Protein AF-A0A0D0DHI8-F1 (afdb_monomer_lite)

Radius of gyration: 23.79 Å; chains: 1; bounding box: 42×28×82 Å

pLDDT: mean 75.82, std 12.67, range [40.34, 93.44]

Secondary structure (DSSP, 8-state):
----HHHHHHHHHHHHHHHHHHHHHHHHHHHHHHHHHHHHHHHHHHTT-----S-GGGS-HHHHHHHHHHTT----S-HHHHHHHHHHHHHHTGGGG---

Organism: NCBI:txid930991

Sequence (100 aa):
WLTSAEGLQECDAQDMAREAKAKKETEAAAWNISKQANRITWQAAQGSNVHFSGTLSTKSKEDLIDIANQLKIETVGTKLELLKAIRTHFDAHIELKCST

Structure (mmCIF, N/CA/C/O backbone):
data_AF-A0A0D0DHI8-F1
#
_entry.id   AF-A0A0D0DHI8-F1
#
loop_
_atom_site.group_PDB
_atom_site.id
_atom_site.type_symbol
_atom_site.label_atom_id
_atom_site.label_alt_id
_atom_site.label_comp_id
_atom_site.label_asym_id
_atom_site.label_entity_id
_atom_site.label_seq_id
_atom_site.pdbx_PDB_ins_code
_atom_site.Cartn_x
_atom_site.Cartn_y
_atom_site.Cartn_z
_atom_site.occupancy
_atom_site.B_iso_or_equiv
_atom_site.auth_seq_id
_atom_site.auth_comp_id
_atom_site.auth_asym_id
_atom_site.auth_atom_id
_atom_site.pdbx_PDB_model_num
ATOM 1 N N . TRP A 1 1 ? 27.248 12.842 -45.666 1.00 43.59 1 TRP A N 1
ATOM 2 C CA . TRP A 1 1 ? 26.368 11.733 -45.260 1.00 43.59 1 TRP A CA 1
ATOM 3 C C . TRP A 1 1 ? 27.243 10.769 -44.477 1.00 43.59 1 TRP A C 1
ATOM 5 O O . TRP A 1 1 ? 28.213 10.286 -45.041 1.00 43.59 1 TRP A O 1
ATOM 15 N N . LEU A 1 2 ? 27.019 10.624 -43.169 1.00 45.19 2 LEU A N 1
ATOM 16 C CA . LEU A 1 2 ? 27.841 9.793 -42.281 1.00 45.19 2 LEU A CA 1
ATOM 17 C C . LEU A 1 2 ? 27.139 8.445 -42.087 1.00 45.19 2 LEU A C 1
ATOM 19 O O . LEU A 1 2 ? 26.335 8.283 -41.180 1.00 45.19 2 LEU A O 1
ATOM 23 N N . THR A 1 3 ? 27.413 7.491 -42.970 1.00 61.81 3 THR A N 1
ATOM 24 C CA . THR A 1 3 ? 27.155 6.066 -42.724 1.00 61.81 3 THR A CA 1
ATOM 25 C C . THR A 1 3 ? 28.406 5.484 -42.080 1.00 61.81 3 THR A C 1
ATOM 27 O O . THR A 1 3 ? 29.233 4.891 -42.769 1.00 61.81 3 THR A O 1
ATOM 30 N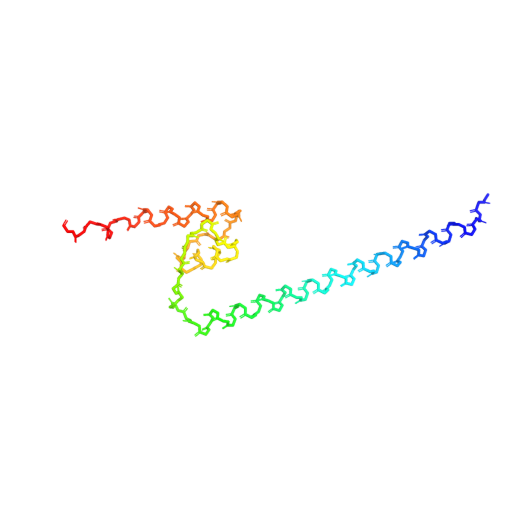 N . SER A 1 4 ? 28.598 5.730 -40.784 1.00 56.41 4 SER A N 1
ATOM 31 C CA . SER A 1 4 ? 29.627 5.024 -40.018 1.00 56.41 4 SER A CA 1
ATOM 32 C C . SER A 1 4 ? 28.961 3.848 -39.320 1.00 56.41 4 SER A C 1
ATOM 34 O O . SER A 1 4 ? 27.920 4.025 -38.688 1.00 56.41 4 SER A O 1
ATOM 36 N N . ALA A 1 5 ? 29.536 2.653 -39.452 1.00 59.31 5 ALA A N 1
ATOM 37 C CA . ALA A 1 5 ? 29.069 1.420 -38.811 1.00 59.31 5 ALA A CA 1
ATOM 38 C C . ALA A 1 5 ? 28.833 1.577 -37.291 1.00 59.31 5 ALA A C 1
ATOM 40 O O . ALA A 1 5 ? 28.007 0.879 -36.710 1.00 59.31 5 ALA A O 1
ATOM 41 N N . GLU A 1 6 ? 29.493 2.560 -36.677 1.00 56.28 6 GLU A N 1
ATOM 42 C CA . GLU A 1 6 ? 29.334 2.986 -35.283 1.00 56.28 6 GLU A CA 1
ATOM 43 C C . GLU A 1 6 ? 27.903 3.447 -34.948 1.00 56.28 6 GLU A C 1
ATOM 45 O O . GLU A 1 6 ? 27.389 3.121 -33.883 1.00 56.28 6 GLU A O 1
ATOM 50 N N . GLY A 1 7 ? 27.218 4.144 -35.863 1.00 55.09 7 GLY A N 1
ATOM 51 C CA . GLY A 1 7 ? 25.841 4.605 -35.644 1.00 55.09 7 GLY A CA 1
ATOM 52 C C . GLY A 1 7 ? 24.809 3.474 -35.675 1.00 55.09 7 GLY A C 1
ATOM 53 O O . GLY A 1 7 ? 23.794 3.556 -34.991 1.00 55.09 7 GLY A O 1
ATOM 54 N N . LEU A 1 8 ? 25.083 2.404 -36.430 1.00 59.22 8 LEU A N 1
ATOM 55 C CA . LEU A 1 8 ? 24.239 1.205 -36.454 1.00 59.22 8 LEU A CA 1
ATOM 56 C C . LEU A 1 8 ? 24.381 0.413 -35.144 1.00 59.22 8 LEU A C 1
ATOM 58 O O . LEU A 1 8 ? 23.388 0.002 -34.553 1.00 59.22 8 LEU A O 1
ATOM 62 N N . GLN A 1 9 ? 25.616 0.270 -34.657 1.00 60.12 9 GLN A N 1
ATOM 63 C CA . GLN A 1 9 ? 25.928 -0.446 -33.419 1.00 60.12 9 GLN A CA 1
ATOM 64 C C . GLN A 1 9 ? 25.338 0.236 -32.169 1.00 60.12 9 GLN A C 1
ATOM 66 O O . GLN A 1 9 ? 24.904 -0.445 -31.240 1.00 60.12 9 GLN A O 1
ATOM 71 N N . GLU A 1 10 ? 25.290 1.572 -32.144 1.00 61.38 10 GLU A N 1
ATOM 72 C CA . GLU A 1 10 ? 24.662 2.348 -31.064 1.00 61.38 10 GLU A CA 1
ATOM 73 C C . GLU A 1 10 ? 23.131 2.157 -31.032 1.00 61.38 10 GLU A C 1
ATOM 75 O O . GLU A 1 10 ? 22.543 2.032 -29.954 1.00 61.38 10 GLU A O 1
ATOM 80 N N . CYS A 1 11 ? 22.482 2.082 -32.203 1.00 64.12 11 CYS A N 1
ATOM 81 C CA . CYS A 1 11 ? 21.047 1.796 -32.308 1.00 64.12 11 CYS A CA 1
ATOM 82 C C . CYS A 1 11 ? 20.708 0.396 -31.782 1.00 64.12 11 CYS A C 1
ATOM 84 O O . CYS A 1 11 ? 19.833 0.268 -30.924 1.00 64.12 11 CYS A O 1
ATOM 86 N N . ASP A 1 12 ? 21.457 -0.627 -32.203 1.00 70.12 12 ASP A N 1
ATOM 87 C CA . ASP A 1 12 ? 21.243 -2.007 -31.751 1.00 70.12 12 ASP A CA 1
ATOM 88 C C . ASP A 1 12 ? 21.442 -2.148 -30.228 1.00 70.12 12 ASP A C 1
ATOM 90 O O . ASP A 1 12 ? 20.685 -2.842 -29.542 1.00 70.12 12 ASP A O 1
ATOM 94 N N . ALA A 1 13 ? 22.429 -1.445 -29.660 1.00 70.38 13 ALA A N 1
ATOM 95 C CA . ALA A 1 13 ? 22.671 -1.434 -28.219 1.00 70.38 13 ALA A CA 1
ATOM 96 C C . ALA A 1 13 ? 21.535 -0.751 -27.431 1.00 70.38 13 ALA A C 1
ATOM 98 O O . ALA A 1 13 ? 21.143 -1.242 -26.365 1.00 70.38 13 ALA A O 1
ATOM 99 N N . GLN A 1 14 ? 20.980 0.355 -27.941 1.00 69.62 14 GLN A N 1
ATOM 100 C CA . GLN A 1 14 ? 19.840 1.033 -27.315 1.00 69.62 14 GLN A CA 1
ATOM 101 C C . GLN A 1 14 ? 18.563 0.195 -27.360 1.00 69.62 14 GLN A C 1
ATOM 103 O O . GLN A 1 14 ? 17.827 0.164 -26.367 1.00 69.62 14 GLN A O 1
ATOM 108 N N . ASP A 1 15 ? 18.310 -0.491 -28.470 1.00 70.94 15 ASP A N 1
ATOM 109 C CA . ASP A 1 15 ? 17.132 -1.341 -28.616 1.00 70.94 15 ASP A CA 1
ATOM 110 C C . ASP A 1 15 ? 17.220 -2.557 -27.686 1.00 70.94 15 ASP A C 1
ATOM 112 O O . ASP A 1 15 ? 16.288 -2.803 -26.914 1.00 70.94 15 ASP A O 1
ATOM 116 N N . MET A 1 16 ? 18.382 -3.217 -27.600 1.00 72.62 16 MET A N 1
ATOM 117 C CA . MET A 1 16 ? 18.601 -4.284 -26.614 1.00 72.62 16 MET A CA 1
ATOM 118 C C . MET A 1 16 ? 18.454 -3.797 -25.163 1.00 72.62 16 MET A C 1
ATOM 120 O O . MET A 1 16 ? 17.861 -4.491 -24.331 1.00 72.62 16 MET A O 1
ATOM 124 N N . ALA A 1 17 ? 18.955 -2.602 -24.831 1.00 74.19 17 ALA A N 1
ATOM 125 C CA . ALA A 1 17 ? 18.813 -2.032 -23.490 1.00 74.19 17 ALA A CA 1
ATOM 126 C C . ALA A 1 17 ? 17.345 -1.723 -23.147 1.00 74.19 17 ALA A C 1
ATOM 128 O O . ALA A 1 17 ? 16.900 -1.962 -22.017 1.00 74.19 17 ALA A O 1
ATOM 129 N N . ARG A 1 18 ? 16.576 -1.225 -24.122 1.00 70.94 18 ARG A N 1
ATOM 130 C CA . ARG A 1 18 ? 15.148 -0.929 -23.966 1.00 70.94 18 ARG A CA 1
ATOM 131 C C . ARG A 1 18 ? 14.335 -2.205 -23.786 1.00 70.94 18 ARG A C 1
ATOM 133 O O . ARG A 1 18 ? 13.516 -2.267 -22.871 1.00 70.94 18 ARG A O 1
ATOM 140 N N . GLU A 1 19 ? 14.606 -3.234 -24.583 1.00 71.56 19 GLU A N 1
ATOM 141 C CA . GLU A 1 19 ? 13.967 -4.543 -24.441 1.00 71.56 19 GLU A CA 1
ATOM 142 C C . GLU A 1 19 ? 14.291 -5.203 -23.097 1.00 71.56 19 GLU A C 1
ATOM 144 O O . GLU A 1 19 ? 13.400 -5.745 -22.441 1.00 71.56 19 GLU A O 1
ATOM 149 N N . ALA A 1 20 ? 15.543 -5.128 -22.640 1.00 69.00 20 ALA A N 1
ATOM 150 C CA . ALA A 1 20 ? 15.943 -5.666 -21.343 1.00 69.00 20 ALA A CA 1
ATOM 151 C C . ALA A 1 20 ? 15.262 -4.931 -20.174 1.00 69.00 20 ALA A C 1
ATOM 153 O O . ALA A 1 20 ? 14.841 -5.567 -19.202 1.00 69.00 20 ALA A O 1
ATOM 154 N N . LYS A 1 21 ? 15.120 -3.601 -20.263 1.00 73.50 21 LYS A N 1
ATOM 155 C CA . LYS A 1 21 ? 14.394 -2.798 -19.268 1.00 73.50 21 LYS A CA 1
ATOM 156 C C . LYS A 1 21 ? 12.905 -3.134 -19.265 1.00 73.50 21 LYS A C 1
ATOM 158 O O . LYS A 1 21 ? 12.356 -3.373 -18.195 1.00 73.50 21 LYS A O 1
ATOM 163 N N . ALA A 1 22 ? 12.287 -3.229 -20.443 1.00 72.75 22 ALA A N 1
ATOM 164 C CA . ALA A 1 22 ? 10.881 -3.594 -20.581 1.00 72.75 22 ALA A CA 1
ATOM 165 C C . ALA A 1 22 ? 10.600 -4.985 -19.992 1.00 72.75 22 ALA A C 1
ATOM 167 O O . ALA A 1 22 ? 9.672 -5.134 -19.202 1.00 72.75 22 ALA A O 1
ATOM 168 N N . LYS A 1 23 ? 11.447 -5.984 -20.277 1.00 70.31 23 LYS A N 1
ATOM 169 C CA . LYS A 1 23 ? 11.330 -7.328 -19.685 1.00 70.31 23 LYS A CA 1
ATOM 170 C C . LYS A 1 23 ? 11.392 -7.279 -18.155 1.00 70.31 23 LYS A C 1
ATOM 172 O O . LYS A 1 23 ? 10.475 -7.767 -17.496 1.00 70.31 23 LYS A O 1
ATOM 177 N N . LYS A 1 24 ? 12.385 -6.587 -17.583 1.00 72.81 24 LYS A N 1
ATOM 178 C CA . LYS A 1 24 ? 12.499 -6.405 -16.122 1.00 72.81 24 LYS A CA 1
ATOM 179 C C . LYS A 1 24 ? 11.293 -5.693 -15.508 1.00 72.81 24 LYS A C 1
ATOM 181 O O . LYS A 1 24 ? 10.850 -6.068 -14.427 1.00 72.81 24 LYS A O 1
ATOM 186 N N . GLU A 1 25 ? 10.759 -4.674 -16.176 1.00 72.94 25 GLU A N 1
ATOM 187 C CA . GLU A 1 25 ? 9.571 -3.952 -15.711 1.00 72.94 25 GLU A CA 1
ATOM 188 C C . GLU A 1 25 ? 8.328 -4.846 -15.734 1.00 72.94 25 GLU A C 1
ATOM 190 O O . GLU A 1 25 ? 7.567 -4.853 -14.766 1.00 72.94 25 GLU A O 1
ATOM 195 N N . THR A 1 26 ? 8.151 -5.659 -16.780 1.00 73.38 26 THR A N 1
ATOM 196 C CA . THR A 1 26 ? 7.030 -6.607 -16.860 1.00 73.38 26 THR A CA 1
ATOM 197 C C . THR A 1 26 ? 7.122 -7.717 -15.816 1.00 73.38 26 THR A C 1
ATOM 199 O O . THR A 1 26 ? 6.117 -8.047 -15.190 1.00 73.38 26 THR A O 1
ATOM 202 N N . GLU A 1 27 ? 8.320 -8.242 -15.551 1.00 73.25 27 GLU A N 1
ATOM 203 C CA . GLU A 1 27 ? 8.549 -9.244 -14.506 1.00 73.25 27 GLU A CA 1
ATOM 204 C C . GLU A 1 27 ? 8.303 -8.664 -13.108 1.00 73.25 27 GLU A C 1
ATOM 206 O O . GLU A 1 27 ? 7.622 -9.282 -12.288 1.00 73.25 27 GLU A O 1
ATOM 211 N N . ALA A 1 28 ? 8.783 -7.444 -12.842 1.00 72.69 28 ALA A N 1
ATOM 212 C CA . ALA A 1 28 ? 8.524 -6.752 -11.584 1.00 72.69 28 ALA A CA 1
ATOM 213 C C . ALA A 1 28 ? 7.028 -6.455 -11.395 1.00 72.69 28 ALA A C 1
ATOM 215 O O . ALA A 1 28 ? 6.494 -6.634 -10.298 1.00 72.69 28 ALA A O 1
ATOM 216 N N . ALA A 1 29 ? 6.329 -6.039 -12.454 1.00 73.50 29 ALA A N 1
ATOM 217 C CA . ALA A 1 29 ? 4.887 -5.825 -12.418 1.00 73.50 29 ALA A CA 1
ATOM 218 C C . ALA A 1 29 ? 4.135 -7.133 -12.126 1.00 73.50 29 ALA A C 1
ATOM 220 O O . ALA A 1 29 ? 3.299 -7.163 -11.222 1.00 73.50 29 ALA A O 1
ATOM 221 N N . ALA A 1 30 ? 4.478 -8.228 -12.811 1.00 78.12 30 ALA A N 1
ATOM 222 C CA . ALA A 1 30 ? 3.876 -9.541 -12.585 1.00 78.12 30 ALA A CA 1
ATOM 223 C C . ALA A 1 30 ? 4.120 -10.054 -11.155 1.00 78.12 30 ALA A C 1
ATOM 225 O O . ALA A 1 30 ? 3.193 -10.534 -10.499 1.00 78.12 30 ALA A O 1
ATOM 226 N N . TRP A 1 31 ? 5.338 -9.886 -10.632 1.00 76.94 31 TRP A N 1
ATOM 227 C CA . TRP A 1 31 ? 5.678 -10.238 -9.253 1.00 76.94 31 TRP A CA 1
ATOM 228 C C . TRP A 1 31 ? 4.846 -9.451 -8.234 1.00 76.94 31 TRP A C 1
ATOM 230 O O . TRP A 1 31 ? 4.298 -10.028 -7.291 1.00 76.94 31 TRP A O 1
ATOM 240 N N . ASN A 1 32 ? 4.697 -8.141 -8.441 1.00 73.94 32 ASN A N 1
ATOM 241 C CA . ASN A 1 32 ? 3.895 -7.287 -7.567 1.00 73.94 32 ASN A CA 1
ATOM 242 C C . ASN A 1 32 ? 2.405 -7.658 -7.603 1.00 73.94 32 ASN A C 1
ATOM 244 O O . ASN A 1 32 ? 1.784 -7.743 -6.543 1.00 73.94 32 ASN A O 1
ATOM 248 N N . ILE A 1 33 ? 1.851 -7.956 -8.785 1.00 80.00 33 ILE A N 1
ATOM 249 C CA . ILE A 1 33 ? 0.463 -8.422 -8.937 1.00 80.00 33 ILE A CA 1
ATOM 250 C C . ILE A 1 33 ? 0.260 -9.748 -8.196 1.00 80.00 33 ILE A C 1
ATOM 252 O O . ILE A 1 33 ? -0.687 -9.885 -7.421 1.00 80.00 33 ILE A O 1
ATOM 256 N N . SER A 1 34 ? 1.177 -10.706 -8.363 1.00 76.19 34 SER A N 1
ATOM 257 C CA . SER A 1 34 ? 1.105 -11.997 -7.669 1.00 76.19 34 SER A CA 1
ATOM 258 C C . SER A 1 34 ? 1.183 -11.833 -6.148 1.00 76.19 34 SER A C 1
ATOM 260 O O . SER A 1 34 ? 0.438 -12.480 -5.409 1.00 76.19 34 SER A O 1
ATOM 262 N N . LYS A 1 35 ? 2.060 -10.948 -5.661 1.00 80.94 35 LYS A N 1
ATOM 263 C CA . LYS A 1 35 ? 2.198 -10.652 -4.230 1.00 80.94 35 LYS A CA 1
ATOM 264 C C . LYS A 1 35 ? 0.931 -10.006 -3.665 1.00 80.94 35 LYS A C 1
ATOM 266 O O . LYS A 1 35 ? 0.496 -10.370 -2.575 1.00 80.94 35 LYS A O 1
ATOM 271 N N . GLN A 1 36 ? 0.321 -9.084 -4.408 1.00 79.75 36 GLN A N 1
ATOM 272 C CA . GLN A 1 36 ? -0.929 -8.441 -4.013 1.00 79.75 36 GLN A CA 1
ATOM 273 C C . GLN A 1 36 ? -2.091 -9.440 -3.974 1.00 79.75 36 GLN A C 1
ATOM 275 O O . GLN A 1 36 ? -2.830 -9.467 -2.993 1.00 79.75 36 GLN A O 1
ATOM 280 N N . ALA A 1 37 ? -2.211 -10.304 -4.985 1.00 78.75 37 ALA A N 1
ATOM 281 C CA . ALA A 1 37 ? -3.224 -11.355 -5.015 1.00 78.75 37 ALA A CA 1
ATOM 282 C C . ALA A 1 37 ? -3.082 -12.309 -3.819 1.00 78.75 37 ALA A C 1
ATOM 284 O O . ALA A 1 37 ? -4.062 -12.579 -3.130 1.00 78.75 37 ALA A O 1
ATOM 285 N N . ASN A 1 38 ? -1.858 -12.751 -3.510 1.00 82.00 38 ASN A N 1
ATOM 286 C CA . ASN A 1 38 ? -1.602 -13.614 -2.356 1.00 82.00 38 ASN A CA 1
ATOM 287 C C . ASN A 1 38 ? -2.016 -12.947 -1.034 1.00 82.00 38 ASN A C 1
A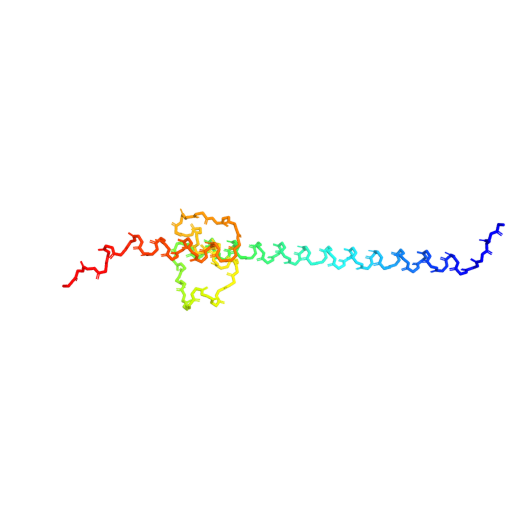TOM 289 O O . ASN A 1 38 ? -2.633 -13.582 -0.181 1.00 82.00 38 ASN A O 1
ATOM 293 N N . ARG A 1 39 ? -1.746 -11.644 -0.903 1.00 77.56 39 ARG A N 1
ATOM 294 C CA . ARG A 1 39 ? -2.103 -10.858 0.280 1.00 77.56 39 ARG A CA 1
ATOM 295 C C . ARG A 1 39 ? -3.614 -10.730 0.463 1.00 77.56 39 ARG A C 1
ATOM 297 O O . ARG A 1 39 ? -4.092 -10.934 1.574 1.00 77.56 39 ARG A O 1
ATOM 304 N N . ILE A 1 40 ? -4.358 -10.461 -0.611 1.00 78.56 40 ILE A N 1
ATOM 305 C CA . ILE A 1 40 ? -5.828 -10.400 -0.579 1.00 78.56 40 ILE A CA 1
ATOM 306 C C . ILE A 1 40 ? -6.405 -11.758 -0.167 1.00 78.56 40 ILE A C 1
ATOM 308 O O . ILE A 1 40 ? -7.262 -11.820 0.712 1.00 78.56 40 ILE A O 1
ATOM 312 N N . THR A 1 41 ? -5.903 -12.854 -0.742 1.00 81.06 41 THR A N 1
ATOM 313 C CA . THR A 1 41 ? -6.351 -14.209 -0.389 1.00 81.06 41 THR A CA 1
ATOM 314 C C . THR A 1 41 ? -6.060 -14.535 1.076 1.00 81.06 41 THR A C 1
ATOM 316 O O . THR A 1 41 ? -6.918 -15.079 1.769 1.00 81.06 41 THR A O 1
ATOM 319 N N . TRP A 1 42 ? -4.876 -14.167 1.575 1.00 78.44 42 TRP A N 1
ATOM 320 C CA . TRP A 1 42 ? -4.505 -14.368 2.976 1.00 78.44 42 TRP A CA 1
ATOM 321 C C . TRP A 1 42 ? -5.399 -13.564 3.930 1.00 78.44 42 TRP A C 1
ATOM 323 O O . TRP A 1 42 ? -5.882 -14.106 4.923 1.00 78.44 42 TRP A O 1
ATOM 333 N N . GLN A 1 43 ? -5.687 -12.302 3.604 1.00 73.56 43 GLN A N 1
ATOM 334 C CA . GLN A 1 43 ? -6.602 -11.461 4.381 1.00 73.56 43 GLN A CA 1
ATOM 335 C C . GLN A 1 43 ? -8.029 -12.018 4.394 1.00 73.56 43 GLN A C 1
ATOM 337 O O . GLN A 1 43 ? -8.650 -12.091 5.453 1.00 73.56 43 GLN A O 1
ATOM 342 N N . ALA A 1 44 ? -8.536 -12.459 3.239 1.00 75.62 44 ALA A N 1
ATOM 343 C CA . ALA A 1 44 ? -9.859 -13.067 3.139 1.00 75.62 44 ALA A CA 1
ATOM 344 C C . ALA A 1 44 ? -9.970 -14.349 3.983 1.00 75.62 44 ALA A C 1
ATOM 346 O O . ALA A 1 44 ? -11.007 -14.586 4.598 1.00 75.62 44 ALA A O 1
ATOM 347 N N . ALA A 1 45 ? -8.896 -15.143 4.063 1.00 78.81 45 ALA A N 1
ATOM 348 C CA . ALA A 1 45 ? -8.849 -16.352 4.884 1.00 78.81 45 ALA A CA 1
ATOM 349 C C . ALA A 1 45 ? -8.778 -16.065 6.397 1.00 78.81 45 ALA A C 1
ATOM 351 O O . ALA A 1 45 ? -9.301 -16.843 7.191 1.00 78.81 45 ALA A O 1
ATOM 352 N N . GLN A 1 46 ? -8.134 -14.967 6.807 1.00 69.56 46 GLN A N 1
ATOM 353 C CA . GLN A 1 46 ? -7.987 -14.581 8.219 1.00 69.56 46 GLN A CA 1
ATOM 354 C C . GLN A 1 46 ? -9.241 -13.891 8.791 1.00 69.56 46 GLN A C 1
ATOM 356 O O . GLN A 1 46 ? -9.442 -13.877 10.008 1.00 69.56 46 GLN A O 1
ATOM 361 N N . GLY A 1 47 ? -10.092 -13.315 7.937 1.00 68.19 47 GLY 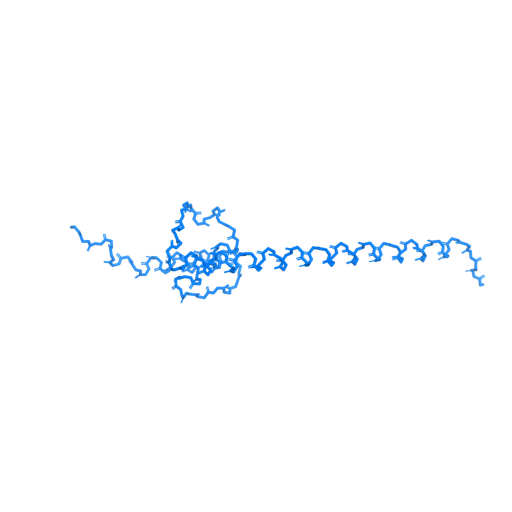A N 1
ATOM 362 C CA . GLY A 1 47 ? -11.265 -12.554 8.372 1.00 68.19 47 GLY A CA 1
ATOM 363 C C . GLY A 1 47 ? -10.888 -11.300 9.176 1.00 68.19 47 GLY A C 1
ATOM 364 O O . GLY A 1 47 ? -9.826 -10.714 8.981 1.00 68.19 47 GLY A O 1
ATOM 365 N N . SER A 1 48 ? -11.754 -10.869 10.101 1.00 63.88 48 SER A N 1
ATOM 366 C CA . SER A 1 48 ? -11.525 -9.665 10.924 1.00 63.88 48 SER A CA 1
ATOM 367 C C . SER A 1 48 ? -10.568 -9.877 12.105 1.00 63.88 48 SER A C 1
ATOM 369 O O . SER A 1 48 ? -10.463 -8.997 12.955 1.00 63.88 48 SER A O 1
ATOM 371 N N . ASN A 1 49 ? -9.917 -11.041 12.208 1.00 63.25 49 ASN A N 1
ATOM 372 C CA . ASN A 1 49 ? -9.131 -11.437 13.378 1.00 63.25 49 ASN A CA 1
ATOM 373 C C . ASN A 1 49 ? -7.615 -11.370 13.130 1.00 63.25 49 ASN A C 1
ATOM 375 O O . ASN A 1 49 ? -6.853 -12.224 13.583 1.00 63.25 49 ASN A O 1
ATOM 379 N N . VAL A 1 50 ? -7.161 -10.372 12.370 1.00 64.19 50 VAL A N 1
ATOM 380 C CA . VAL A 1 50 ? -5.728 -10.147 12.160 1.00 64.19 50 VAL A CA 1
ATOM 381 C C . VAL A 1 50 ? -5.195 -9.329 13.330 1.00 64.19 50 VAL A C 1
ATOM 383 O O . VAL A 1 50 ? -5.363 -8.114 13.408 1.00 64.19 50 VAL A O 1
ATOM 386 N N . HIS A 1 51 ? -4.520 -10.002 14.256 1.00 66.38 51 HIS A N 1
ATOM 387 C CA . HIS A 1 51 ? -3.813 -9.327 15.334 1.00 66.38 51 HIS A CA 1
ATOM 388 C C . HIS A 1 51 ? -2.519 -8.704 14.809 1.00 66.38 51 HIS A C 1
ATOM 390 O O . HIS A 1 51 ? -1.543 -9.393 14.506 1.00 66.38 51 HIS A O 1
ATOM 396 N N . PHE A 1 52 ? -2.483 -7.375 14.732 1.00 70.69 52 PHE A N 1
ATOM 397 C CA . PHE A 1 52 ? -1.249 -6.662 14.433 1.00 70.69 52 PHE A CA 1
ATOM 398 C C . PHE A 1 52 ? -0.371 -6.579 15.682 1.00 70.69 52 PHE A C 1
ATOM 400 O O . PHE A 1 52 ? -0.700 -5.889 16.643 1.00 70.69 52 PHE A O 1
ATOM 407 N N . SER A 1 53 ? 0.781 -7.243 15.651 1.00 72.50 53 SER A N 1
ATOM 408 C CA . SER A 1 53 ? 1.815 -7.109 16.677 1.00 72.50 53 SER A CA 1
ATOM 409 C C . SER A 1 53 ? 2.884 -6.083 16.274 1.00 72.50 53 SER A C 1
ATOM 411 O O . SER A 1 53 ? 3.055 -5.759 15.089 1.00 72.50 53 SER A O 1
ATOM 413 N N . GLY A 1 54 ? 3.604 -5.562 17.271 1.00 81.12 54 GLY A N 1
ATOM 414 C CA . GLY A 1 54 ? 4.764 -4.687 17.086 1.00 81.12 54 GLY A CA 1
ATOM 415 C C . GLY A 1 54 ? 4.452 -3.200 16.884 1.00 81.12 54 GLY A C 1
ATOM 416 O O . GLY A 1 54 ? 3.304 -2.763 16.832 1.00 81.12 54 GLY A O 1
ATOM 417 N N . THR A 1 55 ? 5.515 -2.405 16.778 1.00 85.38 55 THR A N 1
ATOM 418 C CA . THR A 1 55 ? 5.436 -0.943 16.678 1.00 85.38 55 THR A CA 1
ATOM 419 C C . THR A 1 55 ? 5.002 -0.503 15.280 1.00 85.38 55 THR A C 1
ATOM 421 O O . THR A 1 55 ? 5.581 -0.921 14.284 1.00 85.38 55 THR A O 1
ATOM 424 N N . LEU A 1 56 ? 4.039 0.420 15.178 1.00 86.38 56 LEU A N 1
ATOM 425 C CA . LEU A 1 56 ? 3.577 0.934 13.879 1.00 86.38 56 LEU A CA 1
ATOM 426 C C . LEU A 1 56 ? 4.711 1.520 13.016 1.00 86.38 56 LEU A C 1
ATOM 428 O O . LEU A 1 56 ? 4.679 1.397 11.797 1.00 86.38 56 LEU A O 1
ATOM 432 N N . SER A 1 57 ? 5.737 2.128 13.622 1.00 85.19 57 SER A N 1
ATOM 433 C CA . SER A 1 57 ? 6.857 2.738 12.887 1.00 85.19 57 SER A CA 1
ATOM 434 C C . SER A 1 57 ? 7.693 1.733 12.088 1.00 85.19 57 SER A C 1
ATOM 436 O O . SER A 1 57 ? 8.256 2.106 11.054 1.00 85.19 57 SER A O 1
ATOM 438 N N . THR A 1 58 ? 7.761 0.473 12.528 1.00 87.50 58 THR A N 1
ATOM 439 C CA . THR A 1 58 ? 8.529 -0.584 11.854 1.00 87.50 58 THR A CA 1
ATOM 440 C C . THR A 1 58 ? 7.738 -1.265 10.739 1.00 87.50 58 THR A C 1
ATOM 442 O O . THR A 1 58 ? 8.332 -1.942 9.904 1.00 87.50 58 THR A O 1
ATOM 445 N N . LYS A 1 59 ? 6.417 -1.055 10.677 1.00 88.12 59 LYS A N 1
ATOM 446 C CA . LYS A 1 59 ? 5.543 -1.637 9.651 1.00 88.12 59 LYS A CA 1
ATOM 447 C C . LYS A 1 59 ? 5.802 -1.035 8.272 1.00 88.12 59 LYS A C 1
ATOM 449 O O . LYS A 1 59 ? 6.228 0.119 8.153 1.00 88.12 59 LYS A O 1
ATOM 454 N N . SER A 1 60 ? 5.558 -1.819 7.224 1.00 88.81 60 SER A N 1
ATOM 455 C CA . SER A 1 60 ? 5.614 -1.338 5.839 1.00 88.81 60 SER A CA 1
ATOM 456 C C . SER A 1 60 ? 4.452 -0.378 5.543 1.00 88.81 60 SER A C 1
ATOM 458 O O . SER A 1 60 ? 3.517 -0.263 6.337 1.00 88.81 60 SER A O 1
ATOM 460 N N . LYS A 1 61 ? 4.498 0.351 4.419 1.00 88.94 61 LYS A N 1
ATOM 461 C CA . LYS A 1 61 ? 3.371 1.219 4.031 1.00 88.94 61 LYS A CA 1
ATOM 462 C C . LYS A 1 61 ? 2.120 0.373 3.794 1.00 88.94 61 LYS A C 1
ATOM 464 O O . LYS A 1 61 ? 1.028 0.741 4.207 1.00 88.94 61 LYS A O 1
ATOM 469 N N . GLU A 1 62 ? 2.313 -0.777 3.173 1.00 86.81 62 GLU A N 1
ATOM 470 C CA . GLU A 1 62 ? 1.287 -1.744 2.835 1.00 86.81 62 GLU A CA 1
ATOM 471 C C . GLU A 1 62 ? 0.613 -2.277 4.104 1.00 86.81 62 GLU A C 1
ATOM 473 O O . GLU A 1 62 ? -0.606 -2.435 4.139 1.00 86.81 62 GLU A O 1
ATOM 478 N N . ASP A 1 63 ? 1.372 -2.562 5.165 1.00 86.38 63 ASP A N 1
ATOM 479 C CA . ASP A 1 63 ? 0.813 -3.026 6.446 1.00 86.38 63 ASP A CA 1
ATOM 480 C C . ASP A 1 63 ? 0.022 -1.924 7.148 1.00 86.38 63 ASP A C 1
ATOM 482 O O . ASP A 1 63 ? -0.978 -2.197 7.803 1.00 86.38 63 ASP A O 1
ATOM 486 N N . LEU A 1 64 ? 0.445 -0.669 7.004 1.00 90.12 64 LEU A N 1
ATOM 487 C CA . LEU A 1 64 ? -0.306 0.467 7.532 1.00 90.12 64 LEU A CA 1
ATOM 488 C C . LEU A 1 64 ? -1.612 0.685 6.761 1.00 90.12 64 LEU A C 1
ATOM 490 O O . LEU A 1 64 ? -2.616 1.003 7.385 1.00 90.12 64 LEU A O 1
ATOM 494 N N . ILE A 1 65 ? -1.628 0.461 5.443 1.00 88.81 65 ILE A N 1
ATOM 495 C CA . ILE A 1 65 ? -2.864 0.458 4.643 1.00 88.81 65 ILE A CA 1
ATOM 496 C C . ILE A 1 65 ? -3.816 -0.635 5.137 1.00 88.81 65 ILE A C 1
ATOM 498 O O . ILE A 1 65 ? -5.004 -0.376 5.298 1.00 88.81 65 ILE A O 1
ATOM 502 N N . ASP A 1 66 ? -3.310 -1.834 5.427 1.00 86.00 66 ASP A N 1
ATOM 503 C CA . ASP A 1 66 ? -4.135 -2.926 5.956 1.00 86.00 66 ASP A CA 1
ATOM 504 C C . ASP A 1 66 ? -4.738 -2.588 7.319 1.00 86.00 66 ASP A C 1
ATOM 506 O O . ASP A 1 66 ? -5.927 -2.810 7.545 1.00 86.00 66 ASP A O 1
ATOM 510 N N . ILE A 1 67 ? -3.928 -2.024 8.219 1.00 86.62 67 ILE A N 1
ATOM 511 C CA . ILE A 1 67 ? -4.390 -1.566 9.533 1.00 86.62 67 ILE A CA 1
ATOM 512 C C . ILE A 1 67 ? -5.459 -0.490 9.362 1.00 86.62 67 ILE A C 1
ATOM 514 O O . ILE A 1 67 ? -6.517 -0.580 9.974 1.00 86.62 67 ILE A O 1
ATOM 518 N N . ALA A 1 68 ? -5.209 0.503 8.509 1.00 89.56 68 ALA A N 1
ATOM 519 C CA . ALA A 1 68 ? -6.155 1.576 8.239 1.00 89.56 68 ALA A CA 1
ATOM 520 C C . ALA A 1 68 ? -7.476 1.047 7.643 1.00 89.56 68 ALA A C 1
ATOM 522 O O . ALA A 1 68 ? -8.546 1.436 8.107 1.00 89.56 68 ALA A O 1
ATOM 523 N N . ASN A 1 69 ? -7.421 0.083 6.717 1.00 87.69 69 ASN A N 1
ATOM 524 C CA . ASN A 1 69 ? -8.605 -0.599 6.183 1.00 87.69 69 ASN A CA 1
ATOM 525 C C . ASN A 1 69 ? -9.409 -1.320 7.277 1.00 87.69 69 ASN A C 1
ATOM 527 O O . ASN A 1 69 ? -10.635 -1.222 7.303 1.00 87.69 69 ASN A O 1
ATOM 531 N N . GLN A 1 70 ? -8.743 -2.020 8.202 1.00 84.06 70 GLN A N 1
ATOM 532 C CA .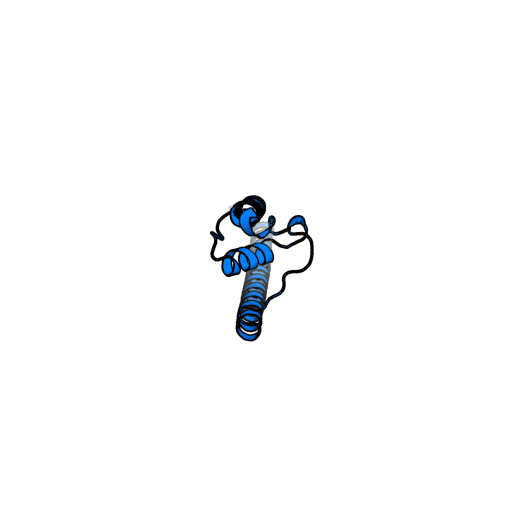 GLN A 1 70 ? -9.422 -2.710 9.308 1.00 84.06 70 GLN A CA 1
ATOM 533 C C . GLN A 1 70 ? -10.031 -1.745 10.325 1.00 84.06 70 GLN A C 1
ATOM 535 O O . GLN A 1 70 ? -11.125 -1.995 10.828 1.00 84.06 70 GLN A O 1
ATOM 540 N N . LEU A 1 71 ? -9.359 -0.621 10.583 1.00 86.12 71 LEU A N 1
ATOM 541 C CA . LEU A 1 71 ? -9.890 0.476 11.393 1.00 86.12 71 LEU A CA 1
ATOM 542 C C . LEU A 1 71 ? -10.959 1.295 10.651 1.00 86.12 71 LEU A C 1
ATOM 544 O O . LEU A 1 71 ? -11.566 2.174 11.252 1.00 86.12 71 LEU A O 1
ATOM 548 N N . LYS A 1 72 ? -11.210 1.004 9.365 1.00 87.81 72 LYS A N 1
ATOM 549 C CA . LYS A 1 72 ? -12.136 1.737 8.488 1.00 87.81 72 LYS A CA 1
ATOM 550 C C . LYS A 1 72 ? -11.828 3.240 8.423 1.00 87.81 72 LYS A C 1
ATOM 552 O O . LYS A 1 72 ? -12.742 4.061 8.369 1.00 87.81 72 LYS A O 1
ATOM 557 N N . ILE A 1 73 ? -10.541 3.588 8.415 1.00 89.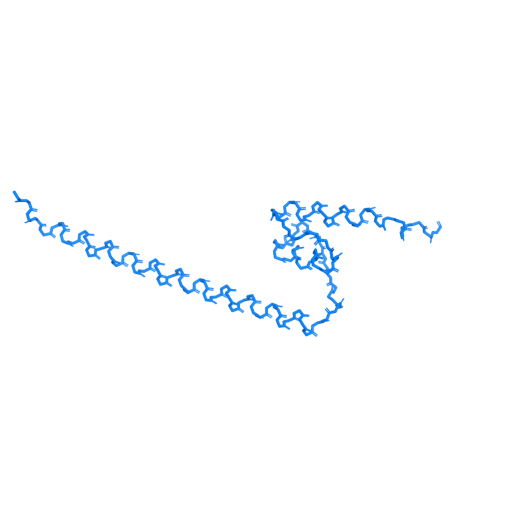31 73 ILE A N 1
ATOM 558 C CA . ILE A 1 73 ? -10.044 4.960 8.243 1.00 89.31 73 ILE A CA 1
ATOM 559 C C . ILE A 1 73 ? -9.404 5.140 6.864 1.00 89.31 73 ILE A C 1
ATOM 561 O O . ILE A 1 73 ? -9.147 4.178 6.143 1.00 89.31 73 ILE A O 1
ATOM 565 N N . GLU A 1 74 ? -9.139 6.390 6.494 1.00 88.50 74 GLU A N 1
ATOM 566 C CA . GLU A 1 74 ? -8.569 6.731 5.194 1.00 88.50 74 GLU A CA 1
ATOM 567 C C . GLU A 1 74 ? -7.184 6.091 4.972 1.00 88.50 74 GLU A C 1
ATOM 569 O O . GLU A 1 74 ? -6.287 6.182 5.812 1.00 88.50 74 GLU A O 1
ATOM 574 N N . THR A 1 75 ? -7.009 5.446 3.813 1.00 88.31 75 THR A N 1
ATOM 575 C CA . THR A 1 75 ? -5.773 4.738 3.430 1.00 88.31 75 THR A CA 1
ATOM 576 C C . THR A 1 75 ? -4.919 5.497 2.413 1.00 88.31 75 THR A C 1
ATOM 578 O O . THR A 1 75 ? -3.985 4.934 1.833 1.00 88.31 75 THR A O 1
ATOM 581 N N . VAL A 1 76 ? -5.265 6.752 2.128 1.00 85.25 76 VAL A N 1
ATOM 582 C CA . VAL A 1 76 ? -4.596 7.569 1.114 1.00 85.25 76 VAL A CA 1
ATOM 583 C C . VAL A 1 76 ? -3.401 8.291 1.734 1.00 85.25 76 VAL A C 1
ATOM 585 O O . VAL A 1 76 ? -3.415 8.675 2.899 1.00 85.25 76 VAL A O 1
ATOM 588 N N . GLY A 1 77 ? -2.347 8.463 0.935 1.00 88.12 77 GLY A N 1
ATOM 589 C CA . GLY A 1 77 ? -1.190 9.277 1.294 1.00 88.12 77 GLY A CA 1
ATOM 590 C C . GLY A 1 77 ? 0.113 8.500 1.471 1.00 88.12 77 GLY A C 1
ATOM 591 O O . GLY A 1 77 ? 0.313 7.368 1.007 1.00 88.12 77 GLY A O 1
ATOM 592 N N . THR A 1 78 ? 1.063 9.180 2.091 1.00 93.31 78 THR A N 1
ATOM 593 C CA . THR A 1 78 ? 2.400 8.719 2.446 1.00 93.31 78 THR A CA 1
ATOM 594 C C . THR A 1 78 ? 2.367 7.818 3.681 1.00 93.31 78 THR A C 1
ATOM 596 O O . THR A 1 78 ? 1.404 7.777 4.444 1.00 93.31 78 THR A O 1
ATOM 599 N N . LYS A 1 79 ? 3.469 7.098 3.924 1.00 92.00 79 LYS A N 1
ATOM 600 C CA . LYS A 1 79 ? 3.631 6.272 5.132 1.00 92.00 79 LYS A CA 1
ATOM 601 C C . LYS A 1 79 ? 3.408 7.082 6.420 1.00 92.00 79 LYS A C 1
ATOM 603 O O . LYS A 1 79 ? 2.847 6.571 7.384 1.00 92.00 79 LYS A O 1
ATOM 608 N N . LEU A 1 80 ? 3.867 8.334 6.435 1.00 91.62 80 LEU A N 1
ATOM 609 C CA . LEU A 1 80 ? 3.776 9.211 7.599 1.00 91.62 80 LEU A CA 1
ATOM 610 C C . LEU A 1 80 ? 2.337 9.674 7.855 1.00 91.62 80 LEU A C 1
ATOM 612 O O . LEU A 1 80 ? 1.912 9.703 9.008 1.00 91.62 80 LEU A O 1
ATOM 616 N N . GLU A 1 81 ? 1.580 9.969 6.799 1.00 92.00 81 GLU A N 1
ATOM 617 C CA . GLU A 1 81 ? 0.158 10.322 6.901 1.00 92.00 81 GLU A CA 1
ATOM 618 C C . GLU A 1 81 ? -0.670 9.150 7.434 1.00 92.00 81 GLU A C 1
ATOM 620 O O . GLU A 1 81 ? -1.426 9.334 8.385 1.00 92.00 81 GLU A O 1
ATOM 625 N N . LEU A 1 82 ? -0.426 7.930 6.940 1.00 93.44 82 LEU A N 1
ATOM 626 C CA . LEU A 1 82 ? -1.058 6.714 7.467 1.00 93.44 82 LEU A CA 1
ATOM 627 C C . LEU A 1 82 ? -0.740 6.495 8.951 1.00 93.44 82 LEU A C 1
ATOM 629 O O . LEU A 1 82 ? -1.633 6.213 9.747 1.00 93.44 82 LEU A O 1
ATOM 633 N N . LEU A 1 83 ? 0.526 6.663 9.354 1.00 92.31 83 LEU A N 1
ATOM 634 C CA . LEU A 1 83 ? 0.921 6.561 10.762 1.00 92.31 83 LEU A CA 1
ATOM 635 C C . LEU A 1 83 ? 0.191 7.575 11.638 1.00 92.31 83 LEU A C 1
ATOM 637 O O . LEU A 1 83 ? -0.222 7.237 12.748 1.00 92.31 83 LEU A O 1
ATOM 641 N N . LYS A 1 84 ? 0.062 8.812 11.157 1.00 91.44 84 LYS A N 1
ATOM 642 C CA . LYS A 1 84 ? -0.642 9.871 11.874 1.00 91.44 84 LYS A CA 1
ATOM 643 C C . LYS A 1 84 ? -2.124 9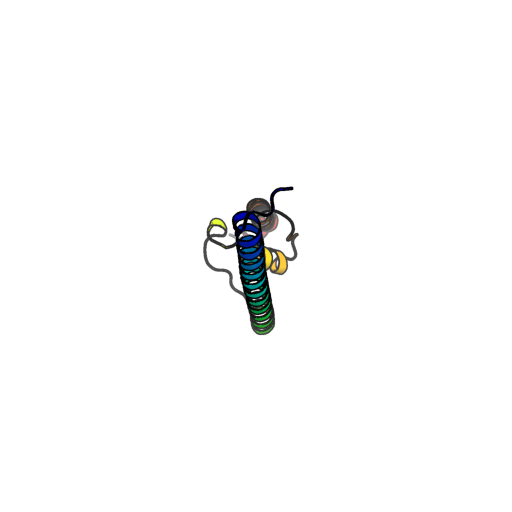.529 12.008 1.00 91.44 84 LYS A C 1
ATOM 645 O O . LYS A 1 84 ? -2.622 9.560 13.124 1.00 91.44 84 LYS A O 1
ATOM 650 N N . ALA A 1 85 ? -2.784 9.125 10.923 1.00 91.06 85 ALA A N 1
ATOM 651 C CA . ALA A 1 85 ? -4.199 8.760 10.924 1.00 91.06 85 ALA A CA 1
ATOM 652 C C . ALA A 1 85 ? -4.501 7.600 11.888 1.00 91.06 85 ALA A C 1
ATOM 654 O O . ALA A 1 85 ? -5.405 7.707 12.714 1.00 91.06 85 ALA A O 1
ATOM 655 N N . ILE A 1 86 ? -3.696 6.531 11.853 1.00 90.94 86 ILE A N 1
ATOM 656 C CA . ILE A 1 86 ? -3.851 5.374 12.750 1.00 90.94 86 ILE A CA 1
ATOM 657 C C . ILE A 1 86 ? -3.665 5.783 14.216 1.00 90.94 86 ILE A C 1
ATOM 659 O O . ILE A 1 86 ? -4.446 5.379 15.074 1.00 90.94 86 ILE A O 1
ATOM 663 N N . ARG A 1 87 ? -2.644 6.597 14.520 1.00 89.69 87 ARG A N 1
ATOM 664 C CA . ARG A 1 87 ? -2.417 7.093 15.888 1.00 89.69 87 ARG A CA 1
ATOM 665 C C . ARG A 1 87 ? -3.564 7.970 16.360 1.00 89.69 87 ARG A C 1
ATOM 667 O O . ARG A 1 87 ? -4.091 7.719 17.430 1.00 89.69 87 ARG A O 1
ATOM 674 N N . THR A 1 88 ? -3.997 8.925 15.540 1.00 89.81 88 THR A N 1
ATOM 675 C CA . THR A 1 88 ? -5.133 9.795 15.855 1.00 89.81 88 THR A CA 1
ATOM 676 C C . THR A 1 88 ? -6.407 8.995 16.099 1.00 89.81 88 THR A C 1
ATOM 678 O O . THR A 1 88 ? -7.133 9.314 17.030 1.00 89.81 88 THR A O 1
ATOM 681 N N . HIS A 1 89 ? -6.660 7.933 15.331 1.00 88.69 89 HIS A N 1
ATOM 682 C CA . HIS A 1 89 ? -7.782 7.034 15.588 1.00 88.69 89 HIS A CA 1
ATOM 683 C C . HIS A 1 89 ? -7.656 6.353 16.961 1.00 88.69 89 HIS A C 1
ATOM 685 O O . HIS A 1 89 ? -8.591 6.390 17.754 1.00 88.69 89 HIS A O 1
ATOM 691 N N . PHE A 1 90 ? -6.495 5.774 17.289 1.00 85.81 90 PHE A N 1
ATOM 692 C CA . PHE A 1 90 ? -6.282 5.179 18.614 1.00 85.81 90 PHE A CA 1
ATOM 693 C C . PHE A 1 90 ? -6.373 6.198 19.758 1.00 85.81 90 PHE A C 1
ATOM 695 O O . PHE A 1 90 ? -6.915 5.870 20.811 1.00 85.81 90 PHE A O 1
ATOM 702 N N . ASP A 1 91 ? -5.895 7.424 19.547 1.00 84.69 91 ASP A N 1
ATOM 703 C CA . ASP A 1 91 ? -5.954 8.503 20.533 1.00 84.69 91 ASP A CA 1
ATOM 704 C C . ASP A 1 91 ? -7.390 9.034 20.719 1.00 84.69 91 ASP A C 1
ATOM 706 O O . ASP A 1 91 ? -7.806 9.338 21.833 1.00 84.69 91 ASP A O 1
ATOM 710 N N . ALA A 1 92 ? -8.191 9.096 19.652 1.00 81.12 92 ALA A N 1
ATOM 711 C CA . ALA A 1 92 ? -9.600 9.494 19.719 1.00 81.12 92 ALA A CA 1
ATOM 712 C C . ALA A 1 92 ? -10.468 8.472 20.476 1.00 81.12 92 ALA A C 1
ATOM 714 O O . ALA A 1 92 ? -11.484 8.836 21.059 1.00 81.12 92 ALA A O 1
ATOM 715 N N . HIS A 1 93 ? -10.044 7.207 20.523 1.00 70.12 93 HIS A N 1
ATOM 716 C CA . HIS A 1 93 ? -10.693 6.138 21.284 1.00 70.12 93 HIS A CA 1
ATOM 717 C C . HIS A 1 93 ? -10.012 5.865 22.643 1.00 70.12 93 HIS A C 1
ATOM 719 O O . HIS A 1 93 ? -10.129 4.769 23.197 1.00 70.12 93 HIS A O 1
ATOM 725 N N . ILE A 1 94 ? -9.338 6.870 23.224 1.00 60.41 94 ILE A N 1
ATOM 726 C CA . ILE A 1 94 ? -8.781 6.824 24.593 1.00 60.41 94 ILE A CA 1
ATOM 727 C C . ILE A 1 94 ? -9.865 6.648 25.670 1.00 60.41 94 ILE A C 1
ATOM 729 O O . ILE A 1 94 ? -9.542 6.271 26.793 1.00 60.41 94 ILE A O 1
ATOM 733 N N . GLU A 1 95 ? -11.149 6.825 25.357 1.00 55.97 95 GLU A N 1
ATOM 734 C CA . GLU A 1 95 ? -12.247 6.606 26.312 1.00 55.97 95 GLU A CA 1
ATOM 735 C C . GLU A 1 95 ? -12.341 5.156 26.842 1.00 55.97 95 GLU A C 1
ATOM 737 O O . GLU A 1 95 ? -12.912 4.929 27.902 1.00 55.97 95 GLU A O 1
ATOM 742 N N . LEU A 1 96 ? -11.690 4.176 26.197 1.00 53.69 96 LEU A N 1
ATOM 743 C CA . LEU A 1 96 ? -11.519 2.806 26.720 1.00 53.69 96 LEU A CA 1
ATOM 744 C C . LEU A 1 96 ? -10.345 2.647 27.710 1.00 53.69 96 LEU A C 1
ATOM 746 O O . LEU A 1 96 ? -10.096 1.552 28.212 1.00 53.69 96 LEU A O 1
ATOM 750 N N . LYS A 1 97 ? -9.588 3.717 27.971 1.00 54.84 97 LYS A N 1
ATOM 751 C CA . LYS A 1 97 ? -8.368 3.713 28.795 1.00 54.84 97 LYS A CA 1
ATOM 752 C C . LYS A 1 97 ? -8.615 4.139 30.248 1.00 54.84 97 LYS A C 1
ATOM 754 O O . LYS A 1 97 ? -7.717 3.988 31.071 1.00 54.84 97 LYS A O 1
ATOM 759 N N . CYS A 1 98 ? -9.819 4.618 30.565 1.00 50.38 98 CYS A N 1
ATOM 760 C CA . CYS A 1 98 ? -10.234 5.012 31.911 1.00 50.38 98 CYS A CA 1
ATOM 761 C C . CYS A 1 98 ? -11.427 4.162 32.367 1.00 50.38 98 CYS A C 1
ATOM 763 O O . CYS A 1 98 ? -12.581 4.574 32.306 1.00 50.38 98 CYS A O 1
ATOM 765 N N . SER A 1 99 ? -11.151 2.944 32.816 1.00 51.28 99 SER A N 1
ATOM 766 C CA . SER A 1 99 ? -12.058 2.183 33.680 1.00 51.28 99 SER A CA 1
ATOM 767 C C . SER A 1 99 ? -11.227 1.428 34.710 1.00 51.28 99 SER A C 1
ATOM 769 O O . SER A 1 99 ? -11.164 0.202 34.678 1.00 51.28 99 SER A O 1
ATOM 771 N N . THR A 1 100 ? -10.574 2.194 35.586 1.00 40.34 100 THR A N 1
ATOM 772 C CA . THR A 1 100 ? -10.155 1.764 36.925 1.00 40.34 100 THR A CA 1
ATOM 773 C C . THR A 1 100 ? -10.208 2.963 37.855 1.00 40.34 100 THR A C 1
ATOM 775 O O . THR A 1 100 ? -9.724 4.038 37.432 1.00 40.34 100 THR A O 1
#

Foldseek 3Di:
DDPDVVVVVVVVVVVVVVVVVVVVVVVVVVVVVVVVVVVVVVDVVCDLPDDDDDDLVPDDLVVLLVLCVSLVHDSDDDSVVSVVRSVVSVVVVCVVVDDD